Protein AF-A0A7X9HKH9-F1 (afdb_monomer_lite)

Secondary structure (DSSP, 8-state):
-EEEEEEEEESS-EEEEEEEEEEEEEEEEEEEEEEEEEEEEEEEEEEEEEEEEEEEEEEEEEEEEEEEEES-SSSEEEEEEEE-

Radius of gyration: 10.92 Å; chains: 1; bounding box: 29×19×27 Å

pLDDT: mean 88.19, std 7.35, range [64.5, 94.62]

Structure (mmCIF, N/CA/C/O backbone):
data_AF-A0A7X9HKH9-F1
#
_entry.id   AF-A0A7X9HKH9-F1
#
loop_
_atom_site.group_PDB
_atom_site.id
_atom_site.type_symbol
_atom_site.label_atom_id
_atom_site.label_alt_id
_atom_site.label_comp_id
_atom_site.label_asym_id
_atom_site.label_entity_id
_atom_site.label_seq_id
_atom_site.pdbx_PDB_ins_code
_atom_site.Cartn_x
_atom_site.Cartn_y
_atom_site.Cartn_z
_atom_site.occupancy
_atom_site.B_iso_or_equiv
_atom_site.auth_seq_id
_atom_site.auth_comp_id
_atom_site.auth_asym_id
_atom_site.auth_atom_id
_atom_site.pdbx_PDB_model_num
ATOM 1 N N . GLY A 1 1 ? 12.448 2.754 0.007 1.00 86.19 1 GLY A N 1
ATOM 2 C CA . GLY A 1 1 ? 12.916 2.821 -1.387 1.00 86.19 1 GLY A CA 1
ATOM 3 C C . GLY A 1 1 ? 11.909 3.557 -2.244 1.00 86.19 1 GLY A C 1
ATOM 4 O O . GLY A 1 1 ? 10.851 3.927 -1.748 1.00 86.19 1 GLY A O 1
ATOM 5 N N . VAL A 1 2 ? 12.240 3.785 -3.512 1.00 87.69 2 VAL A N 1
ATOM 6 C CA . VAL A 1 2 ? 11.285 4.287 -4.505 1.00 87.69 2 VAL A CA 1
ATOM 7 C C . VAL A 1 2 ? 11.224 3.275 -5.641 1.00 87.69 2 VAL A C 1
ATOM 9 O O . VAL A 1 2 ? 12.269 2.864 -6.138 1.00 87.69 2 VAL A O 1
ATOM 12 N N . GLN A 1 3 ? 10.023 2.864 -6.029 1.00 87.12 3 GLN A N 1
ATOM 13 C CA . GLN A 1 3 ? 9.797 1.866 -7.067 1.00 87.12 3 GLN A CA 1
ATOM 14 C C . GLN A 1 3 ? 8.826 2.409 -8.105 1.00 87.12 3 GLN A C 1
ATOM 16 O O . GLN A 1 3 ? 7.727 2.842 -7.770 1.00 87.12 3 GLN A O 1
ATOM 21 N N . TRP A 1 4 ? 9.243 2.355 -9.365 1.00 89.56 4 TRP A N 1
ATOM 22 C CA . TRP A 1 4 ? 8.443 2.764 -10.511 1.00 89.56 4 TRP A CA 1
ATOM 23 C C . TRP A 1 4 ? 8.346 1.590 -11.468 1.00 89.56 4 TRP A C 1
ATOM 25 O O . TRP A 1 4 ? 9.363 1.132 -11.990 1.00 89.56 4 TRP A O 1
ATOM 35 N N . SER A 1 5 ? 7.144 1.072 -11.681 1.00 87.31 5 SER A N 1
ATOM 36 C CA . SER A 1 5 ? 6.967 -0.140 -12.482 1.00 87.31 5 SER A CA 1
ATOM 37 C C . SER A 1 5 ? 5.558 -0.241 -13.037 1.00 87.31 5 SER A C 1
ATOM 39 O O . SER A 1 5 ? 4.603 0.089 -12.354 1.00 87.31 5 SER A O 1
ATOM 41 N N . LEU A 1 6 ? 5.389 -0.783 -14.244 1.00 87.56 6 LEU A N 1
ATOM 42 C CA . LEU A 1 6 ? 4.051 -1.147 -14.732 1.00 87.56 6 LEU A CA 1
ATOM 43 C C . LEU A 1 6 ? 3.372 -2.162 -13.799 1.00 87.56 6 LEU A C 1
ATOM 45 O O . LEU A 1 6 ? 2.182 -2.034 -13.519 1.00 87.56 6 LEU A O 1
ATOM 49 N N . VAL A 1 7 ? 4.151 -3.118 -13.287 1.00 88.19 7 VAL A N 1
ATOM 50 C CA . VAL A 1 7 ? 3.728 -4.113 -12.300 1.00 88.19 7 VAL A CA 1
ATOM 51 C C . VAL A 1 7 ? 4.792 -4.197 -11.208 1.00 88.19 7 VAL A C 1
ATOM 53 O O . VAL A 1 7 ? 5.926 -4.583 -11.488 1.00 88.19 7 VAL A O 1
ATOM 56 N N . GLY A 1 8 ? 4.435 -3.812 -9.985 1.00 87.62 8 GLY A N 1
ATOM 57 C CA . GLY A 1 8 ? 5.259 -3.950 -8.788 1.00 87.62 8 GLY A CA 1
ATOM 58 C C . GLY A 1 8 ? 4.797 -5.142 -7.957 1.00 87.62 8 GLY A C 1
ATOM 59 O O . GLY A 1 8 ? 3.620 -5.216 -7.606 1.00 87.62 8 GLY A O 1
ATOM 60 N N . LEU A 1 9 ? 5.705 -6.078 -7.675 1.00 87.31 9 LEU A N 1
ATOM 61 C CA . LEU A 1 9 ? 5.442 -7.264 -6.861 1.00 87.31 9 LEU A CA 1
ATOM 62 C C . LEU A 1 9 ? 6.450 -7.325 -5.721 1.00 87.31 9 LEU A C 1
ATOM 64 O O . LEU A 1 9 ? 7.628 -7.600 -5.940 1.00 87.31 9 LEU A O 1
ATOM 68 N N . ASP A 1 10 ? 5.958 -7.152 -4.506 1.00 91.06 10 ASP A N 1
ATOM 69 C CA . ASP A 1 10 ? 6.769 -7.174 -3.302 1.00 91.06 10 ASP A CA 1
ATOM 70 C C . ASP A 1 10 ? 6.203 -8.229 -2.368 1.00 91.06 10 ASP A C 1
ATOM 72 O O . ASP A 1 10 ? 5.134 -8.079 -1.794 1.00 91.06 10 ASP A O 1
ATOM 76 N N . GLN A 1 11 ? 6.900 -9.352 -2.238 1.00 87.75 11 GLN A N 1
ATOM 77 C CA . GLN A 1 11 ? 6.397 -10.497 -1.473 1.00 87.75 11 GLN A CA 1
ATOM 78 C C . GLN A 1 11 ? 6.526 -10.306 0.052 1.00 87.75 11 GLN A C 1
ATOM 80 O O .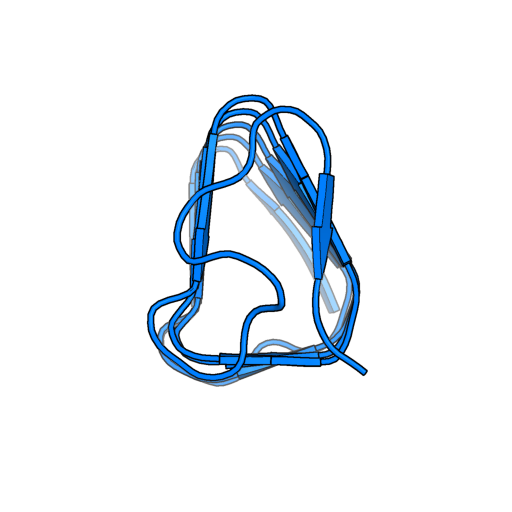 GLN A 1 11 ? 5.949 -11.067 0.827 1.00 87.75 11 GLN A O 1
ATOM 85 N N . GLY A 1 12 ? 7.300 -9.306 0.479 1.00 90.06 12 GLY A N 1
ATOM 86 C CA . GLY A 1 12 ? 7.563 -8.977 1.876 1.00 90.06 12 GLY A CA 1
ATOM 87 C C . GLY A 1 12 ? 6.985 -7.625 2.281 1.00 90.06 12 GLY A C 1
ATOM 88 O O . GLY A 1 12 ? 5.944 -7.203 1.779 1.00 90.06 12 GLY A O 1
ATOM 89 N N . ASP A 1 13 ? 7.674 -6.965 3.208 1.00 91.50 13 ASP A N 1
ATOM 90 C CA . ASP A 1 13 ? 7.352 -5.602 3.613 1.00 91.50 13 ASP A CA 1
ATOM 91 C C . ASP A 1 13 ? 8.010 -4.606 2.656 1.00 91.50 13 ASP A C 1
ATOM 93 O O . ASP A 1 13 ? 9.171 -4.767 2.268 1.00 91.50 13 ASP A O 1
ATOM 97 N N . PHE A 1 14 ? 7.276 -3.559 2.297 1.00 93.06 14 PHE A N 1
ATOM 98 C CA . PHE A 1 14 ? 7.773 -2.477 1.464 1.00 93.06 14 PHE A CA 1
ATOM 99 C C . PHE A 1 14 ? 7.656 -1.150 2.211 1.00 93.06 14 PHE A C 1
ATOM 101 O O . PHE A 1 14 ? 6.561 -0.719 2.563 1.00 93.06 14 PHE A O 1
ATOM 108 N N . LEU A 1 15 ? 8.789 -0.470 2.398 1.00 93.56 15 LEU A N 1
ATOM 109 C CA . LEU A 1 15 ? 8.848 0.868 2.982 1.00 93.56 15 LEU A CA 1
ATOM 110 C C . LEU A 1 15 ? 9.251 1.887 1.917 1.00 93.56 15 LEU A C 1
ATOM 112 O O . LEU A 1 15 ? 10.378 1.852 1.414 1.00 93.56 15 LEU A O 1
ATOM 116 N N . GLY A 1 16 ? 8.377 2.848 1.630 1.00 93.38 16 GLY A N 1
ATOM 117 C CA . GLY A 1 16 ? 8.677 4.018 0.813 1.00 93.38 16 GLY A CA 1
ATOM 118 C C . GLY A 1 16 ? 7.585 4.347 -0.195 1.00 93.38 16 GLY A C 1
ATOM 119 O O . GLY A 1 16 ? 6.401 4.298 0.125 1.00 93.38 16 GLY A O 1
ATOM 120 N N . TRP A 1 17 ? 7.988 4.724 -1.407 1.00 93.19 17 TRP A N 1
ATOM 121 C CA . TRP A 1 17 ? 7.063 5.147 -2.456 1.00 93.19 17 TRP A CA 1
ATOM 122 C C . TRP A 1 17 ? 7.027 4.141 -3.608 1.00 93.19 17 TRP A C 1
ATOM 124 O O . TRP A 1 17 ? 8.055 3.877 -4.228 1.00 93.19 17 TRP A O 1
ATOM 134 N N . GLN A 1 18 ? 5.846 3.605 -3.913 1.00 92.88 18 GLN A N 1
ATOM 135 C CA . GLN A 1 18 ? 5.592 2.849 -5.139 1.00 92.88 18 GLN A CA 1
ATOM 136 C C . GLN A 1 18 ? 4.687 3.632 -6.076 1.00 92.88 18 GLN A C 1
ATOM 138 O O . GLN A 1 18 ? 3.684 4.205 -5.649 1.00 92.88 18 GLN A O 1
ATOM 143 N N . ALA A 1 19 ? 5.026 3.630 -7.356 1.00 92.12 19 ALA A N 1
ATOM 144 C CA . ALA A 1 19 ? 4.221 4.206 -8.411 1.00 92.12 19 ALA A CA 1
ATOM 145 C C . ALA A 1 19 ? 4.160 3.238 -9.598 1.00 92.12 19 ALA A C 1
ATOM 147 O O . ALA A 1 19 ? 5.192 2.796 -10.106 1.00 92.12 19 ALA A O 1
ATOM 148 N N . GLY A 1 20 ? 2.959 2.900 -10.059 1.00 90.81 20 GLY A N 1
ATOM 149 C CA . GLY A 1 20 ? 2.827 1.868 -11.075 1.00 90.81 20 GLY A CA 1
ATOM 150 C C . GLY A 1 20 ? 1.438 1.641 -11.635 1.00 90.81 20 GLY A C 1
ATOM 151 O O . GLY A 1 20 ? 0.478 2.279 -11.233 1.00 90.81 20 GLY A O 1
ATOM 152 N N . GLY A 1 21 ? 1.311 0.730 -12.597 1.00 91.94 21 GLY A N 1
ATOM 153 C CA . GLY A 1 21 ? -0.005 0.304 -13.079 1.00 91.94 21 GLY A CA 1
ATOM 154 C C . GLY A 1 21 ? -0.704 -0.552 -12.025 1.00 91.94 21 GLY A C 1
ATOM 155 O O . GLY A 1 21 ? -1.800 -0.226 -11.569 1.00 91.94 21 GLY A O 1
ATOM 156 N N . VAL A 1 22 ? -0.025 -1.616 -11.605 1.00 92.44 22 VAL A N 1
ATOM 157 C CA . VAL A 1 22 ? -0.458 -2.522 -10.540 1.00 92.44 22 VAL A CA 1
ATOM 158 C C . VAL A 1 22 ? 0.637 -2.594 -9.486 1.00 92.44 22 VAL A C 1
ATOM 160 O O . VAL A 1 22 ? 1.773 -2.915 -9.820 1.00 92.44 22 VAL A O 1
ATOM 163 N N . ASN A 1 23 ? 0.297 -2.337 -8.228 1.00 93.25 23 ASN A N 1
ATOM 164 C CA . ASN A 1 23 ? 1.198 -2.508 -7.093 1.00 93.25 23 ASN A CA 1
ATOM 165 C C . ASN A 1 23 ? 0.632 -3.585 -6.167 1.00 93.25 23 ASN A C 1
ATOM 167 O O . ASN A 1 23 ? -0.519 -3.490 -5.736 1.00 93.25 23 ASN A O 1
ATOM 171 N N . TRP A 1 24 ? 1.432 -4.601 -5.858 1.00 93.25 24 TRP A N 1
ATOM 172 C CA . TRP A 1 24 ? 1.060 -5.683 -4.956 1.00 93.25 24 TRP A CA 1
ATOM 173 C C . TRP A 1 24 ? 2.128 -5.869 -3.881 1.00 93.25 24 TRP A C 1
ATOM 175 O O . TRP A 1 24 ? 3.285 -6.139 -4.199 1.00 93.25 24 TRP A O 1
ATOM 185 N N . VAL A 1 25 ? 1.720 -5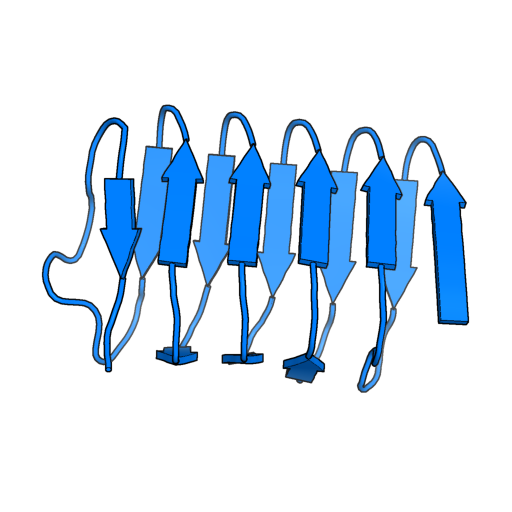.752 -2.618 1.00 93.00 25 VAL A N 1
ATOM 186 C CA . VAL A 1 25 ? 2.568 -5.977 -1.444 1.00 93.00 25 VAL A CA 1
ATOM 187 C C . VAL A 1 25 ? 1.974 -7.111 -0.614 1.00 93.00 25 VAL A C 1
ATOM 189 O O . VAL A 1 25 ? 0.849 -7.029 -0.128 1.00 93.00 25 VAL A O 1
ATOM 192 N N . GLY A 1 26 ? 2.734 -8.186 -0.450 1.00 91.06 26 GLY A N 1
ATOM 193 C CA . GLY A 1 26 ? 2.290 -9.409 0.208 1.00 91.06 26 GLY A CA 1
ATOM 194 C C . GLY A 1 26 ? 2.143 -9.291 1.722 1.00 91.06 26 GLY A C 1
ATOM 195 O O . GLY A 1 26 ? 1.432 -10.102 2.297 1.00 91.06 26 GLY A O 1
ATOM 196 N N . LYS A 1 27 ? 2.792 -8.308 2.361 1.00 92.31 27 LYS A N 1
ATOM 197 C CA . LYS A 1 27 ? 2.715 -8.077 3.812 1.00 92.31 27 LYS A CA 1
ATOM 198 C C . LYS A 1 27 ? 2.351 -6.626 4.137 1.00 92.31 27 LYS A C 1
ATOM 200 O O . LYS A 1 27 ? 1.209 -6.215 3.927 1.00 92.31 27 LYS A O 1
ATOM 205 N N . THR A 1 28 ? 3.308 -5.849 4.642 1.00 92.88 28 THR A N 1
ATOM 206 C CA . THR A 1 28 ? 3.097 -4.472 5.084 1.00 92.88 28 THR A CA 1
ATOM 207 C C . THR A 1 28 ? 3.633 -3.500 4.053 1.00 92.88 28 THR A C 1
ATOM 209 O O . THR A 1 28 ? 4.815 -3.514 3.716 1.00 92.88 28 THR A O 1
ATOM 212 N N . MET A 1 29 ? 2.766 -2.626 3.569 1.00 93.88 29 MET A N 1
ATOM 213 C CA . MET A 1 29 ? 3.154 -1.446 2.824 1.00 93.88 29 MET A CA 1
ATOM 214 C C . MET 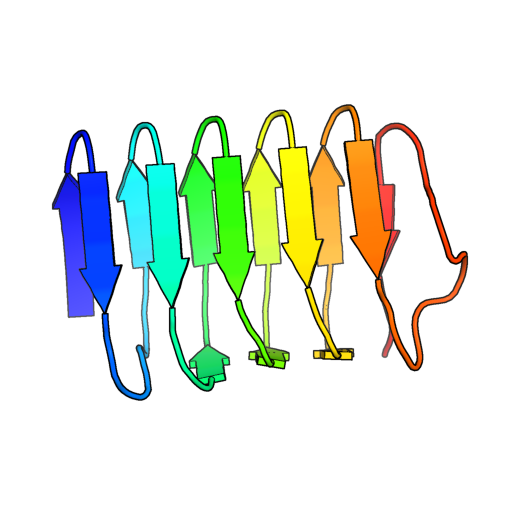A 1 29 ? 3.183 -0.259 3.783 1.00 93.88 29 MET A C 1
ATOM 216 O O . MET A 1 29 ? 2.158 0.080 4.365 1.00 93.88 29 MET A O 1
ATOM 220 N N . THR A 1 30 ? 4.332 0.397 3.912 1.00 94.62 30 THR A N 1
ATOM 221 C CA . THR A 1 30 ? 4.480 1.628 4.693 1.00 94.62 30 THR A CA 1
ATOM 222 C C . THR A 1 30 ? 4.942 2.757 3.777 1.00 94.62 30 THR A C 1
ATOM 224 O O . THR A 1 30 ? 6.007 2.671 3.164 1.00 94.62 30 THR A O 1
ATOM 227 N N . GLY A 1 31 ? 4.170 3.839 3.686 1.00 94.00 31 GLY A N 1
ATOM 228 C CA . GLY A 1 31 ? 4.501 5.013 2.874 1.00 94.00 31 GLY A CA 1
ATOM 229 C C . GLY A 1 31 ? 3.417 5.386 1.864 1.00 94.00 31 GLY A C 1
ATOM 230 O O . GLY A 1 31 ? 2.266 5.590 2.243 1.00 94.00 31 GLY A O 1
ATOM 231 N N . LEU A 1 32 ? 3.785 5.544 0.588 1.00 92.75 32 LEU A N 1
ATOM 232 C CA . LEU A 1 32 ? 2.881 6.031 -0.461 1.00 92.75 32 LEU A CA 1
ATOM 233 C C . LEU A 1 32 ? 2.793 5.064 -1.652 1.00 92.75 32 LEU A C 1
ATOM 235 O O . LEU A 1 32 ? 3.813 4.645 -2.190 1.00 92.75 32 LEU A O 1
ATOM 239 N N . GLN A 1 33 ? 1.581 4.700 -2.067 1.00 93.81 33 GLN A N 1
ATOM 240 C CA . GLN A 1 33 ? 1.323 3.827 -3.218 1.00 93.81 33 GLN A CA 1
ATOM 241 C C . GLN A 1 33 ? 0.455 4.577 -4.224 1.00 93.81 33 GLN A C 1
ATOM 243 O O . GLN A 1 33 ? -0.668 4.953 -3.912 1.00 93.81 33 GLN A O 1
ATOM 248 N N . LEU A 1 34 ? 0.973 4.795 -5.429 1.00 93.38 34 LEU A N 1
ATOM 249 C CA . LEU A 1 34 ? 0.255 5.386 -6.555 1.00 93.38 34 LEU A CA 1
ATOM 250 C C . LEU A 1 34 ? 0.083 4.332 -7.640 1.00 93.38 34 LEU A C 1
ATOM 252 O O . LEU A 1 34 ? 1.067 3.787 -8.135 1.00 93.38 34 LEU A O 1
ATOM 256 N N . GLY A 1 35 ? -1.140 4.075 -8.079 1.00 92.75 35 GLY A N 1
ATOM 257 C CA . GLY A 1 35 ? -1.327 3.237 -9.254 1.00 92.75 35 GLY A CA 1
ATOM 258 C C . GLY A 1 35 ? -2.758 3.056 -9.693 1.00 92.75 35 GLY A C 1
ATOM 259 O O . GLY A 1 35 ? -3.652 3.654 -9.124 1.00 92.75 35 GLY A O 1
ATOM 260 N N . MET A 1 36 ? -3.013 2.264 -10.730 1.00 93.38 36 MET A N 1
ATOM 261 C CA . MET A 1 36 ? -4.402 1.962 -11.100 1.00 93.38 36 MET A CA 1
ATOM 262 C C . MET A 1 36 ? -5.005 0.954 -10.127 1.00 93.38 36 MET A C 1
ATOM 264 O O . MET A 1 36 ? -6.145 1.124 -9.703 1.00 93.38 36 MET A O 1
ATOM 268 N N . VAL A 1 37 ? -4.230 -0.064 -9.754 1.00 93.25 37 VAL A N 1
ATOM 269 C CA . VAL A 1 37 ? -4.635 -1.100 -8.804 1.00 93.25 37 VAL A CA 1
ATOM 270 C C . VAL A 1 37 ? -3.576 -1.223 -7.717 1.00 93.25 37 VAL A C 1
ATOM 272 O O . VAL A 1 37 ? -2.425 -1.530 -8.019 1.00 93.25 37 VAL A O 1
ATOM 275 N N . ASN A 1 38 ? -3.962 -1.020 -6.462 1.00 94.06 38 ASN A N 1
ATOM 276 C CA . ASN A 1 38 ? -3.095 -1.219 -5.305 1.00 94.06 38 ASN A CA 1
ATOM 277 C C . ASN A 1 38 ? -3.663 -2.335 -4.429 1.00 94.06 38 ASN A C 1
ATOM 279 O O . ASN A 1 38 ? -4.845 -2.318 -4.082 1.00 94.06 38 ASN A O 1
ATOM 283 N N . ILE A 1 39 ? -2.826 -3.308 -4.078 1.00 92.88 39 ILE A N 1
ATOM 284 C CA . ILE A 1 39 ? -3.196 -4.453 -3.248 1.00 92.88 39 ILE A CA 1
ATOM 285 C C . ILE A 1 39 ? -2.144 -4.618 -2.153 1.00 92.88 39 ILE A C 1
ATOM 287 O O . ILE A 1 39 ? -0.961 -4.759 -2.457 1.00 92.88 39 ILE A O 1
ATOM 291 N N . ALA A 1 40 ? -2.563 -4.625 -0.889 1.00 92.31 40 ALA A N 1
ATOM 292 C CA . ALA A 1 40 ? -1.660 -4.881 0.234 1.00 92.31 40 ALA A CA 1
ATOM 293 C C . ALA A 1 40 ? -2.377 -5.519 1.428 1.00 92.31 40 ALA A C 1
ATOM 295 O O . ALA A 1 40 ? -3.518 -5.166 1.718 1.00 92.31 40 ALA A O 1
ATOM 296 N N . GLU A 1 41 ? -1.733 -6.427 2.162 1.00 92.88 41 GLU A N 1
ATOM 297 C CA . GLU A 1 41 ? -2.356 -7.045 3.343 1.00 92.88 41 GLU A CA 1
ATOM 298 C C . GLU A 1 41 ? -2.513 -6.040 4.497 1.00 92.88 41 GLU A C 1
ATOM 300 O O . GLU A 1 41 ? -3.604 -5.896 5.066 1.00 92.88 41 GLU A O 1
ATOM 305 N N . ARG A 1 42 ? -1.457 -5.273 4.778 1.00 91.88 42 ARG A N 1
ATOM 306 C CA . ARG A 1 42 ? -1.462 -4.150 5.719 1.00 91.88 42 ARG A CA 1
ATOM 307 C C . ARG A 1 42 ? -0.906 -2.893 5.059 1.00 91.88 42 ARG A C 1
ATOM 309 O O . ARG A 1 42 ? 0.088 -2.965 4.345 1.00 91.88 42 ARG A O 1
ATOM 316 N N . VAL A 1 43 ? -1.529 -1.748 5.318 1.00 92.69 43 VAL A N 1
ATOM 317 C CA . VAL A 1 43 ? -1.092 -0.439 4.811 1.00 92.69 43 VAL A CA 1
ATOM 318 C C . VAL A 1 43 ? -0.916 0.532 5.960 1.00 92.69 43 VAL A C 1
ATOM 320 O O . VAL A 1 43 ? -1.818 0.700 6.772 1.00 92.69 43 VAL A O 1
ATOM 323 N N . GLU A 1 44 ? 0.218 1.211 5.986 1.00 93.50 44 GLU A N 1
ATOM 324 C CA . GLU A 1 44 ? 0.550 2.278 6.920 1.00 93.50 44 GLU A CA 1
ATOM 325 C C . GLU A 1 44 ? 0.962 3.510 6.109 1.00 93.50 44 GLU A C 1
ATOM 327 O O . GLU A 1 44 ? 2.124 3.682 5.735 1.00 93.50 44 GLU A O 1
ATOM 332 N N . GLY A 1 45 ? -0.013 4.349 5.767 1.00 92.69 45 GLY A N 1
ATOM 333 C CA . GLY A 1 45 ? 0.210 5.515 4.917 1.00 92.69 45 GLY A CA 1
ATOM 334 C C . GLY A 1 45 ? -0.914 5.769 3.921 1.00 92.69 45 GLY A C 1
ATOM 335 O O . GLY A 1 45 ? -2.091 5.692 4.271 1.00 92.69 45 GLY A O 1
ATOM 336 N N . VAL A 1 46 ? -0.551 6.143 2.692 1.00 91.88 46 VAL A N 1
ATOM 337 C CA . VAL A 1 46 ? -1.507 6.615 1.683 1.00 91.88 46 VAL A CA 1
ATOM 338 C C . VAL A 1 46 ? -1.470 5.751 0.430 1.00 91.88 46 VAL A C 1
ATOM 340 O O . VAL A 1 46 ? -0.428 5.594 -0.205 1.00 91.88 46 VAL A O 1
ATOM 343 N N . GLN A 1 47 ? -2.632 5.250 0.029 1.00 93.31 47 GLN A N 1
ATOM 344 C CA . GLN A 1 47 ? -2.846 4.604 -1.260 1.00 93.31 47 GLN A CA 1
ATOM 345 C C . GLN A 1 47 ? -3.704 5.494 -2.147 1.00 93.31 47 GLN A C 1
ATOM 347 O O . GLN A 1 47 ? -4.746 5.990 -1.727 1.00 93.31 47 GLN A O 1
ATOM 352 N N . PHE A 1 48 ? -3.286 5.675 -3.389 1.00 93.12 48 PHE A N 1
ATOM 353 C CA . PHE A 1 48 ? -4.021 6.424 -4.388 1.00 93.12 48 PHE A CA 1
ATOM 354 C C . PHE A 1 48 ? -4.111 5.600 -5.668 1.00 93.12 48 PHE A C 1
ATOM 356 O O . PHE A 1 48 ? -3.092 5.201 -6.242 1.00 93.12 48 PHE A O 1
ATOM 363 N N . GLY A 1 49 ? -5.333 5.346 -6.124 1.00 91.38 49 GLY A N 1
ATOM 364 C CA . GLY A 1 49 ? -5.552 4.581 -7.339 1.00 91.38 49 GLY A CA 1
ATOM 365 C C . GLY A 1 49 ? -6.993 4.399 -7.750 1.00 91.38 49 GLY A C 1
ATOM 366 O O . GLY A 1 49 ? -7.888 4.907 -7.101 1.00 91.38 49 GLY A O 1
ATOM 367 N N . LEU A 1 50 ? -7.257 3.701 -8.853 1.00 91.94 50 LEU A N 1
ATOM 368 C CA . LEU A 1 50 ? -8.642 3.433 -9.256 1.00 91.94 50 LEU A CA 1
ATOM 369 C C . LEU A 1 50 ? -9.269 2.380 -8.342 1.00 91.94 50 LEU A C 1
ATOM 371 O O . LEU A 1 50 ? -10.402 2.547 -7.897 1.00 91.94 50 LEU A O 1
ATOM 375 N N . VAL A 1 51 ? -8.511 1.327 -8.039 1.00 92.06 51 VAL A N 1
ATOM 376 C CA . VAL A 1 51 ? -8.914 0.239 -7.153 1.00 92.06 51 VAL A CA 1
ATOM 377 C C . VAL A 1 51 ? -7.863 0.069 -6.066 1.00 92.06 51 VAL A C 1
ATOM 379 O O . VAL A 1 51 ? -6.707 -0.221 -6.360 1.00 92.06 51 VAL A O 1
ATOM 382 N N . ASN A 1 52 ? -8.269 0.211 -4.811 1.00 92.81 52 ASN A N 1
ATOM 383 C CA . ASN A 1 52 ? -7.436 -0.070 -3.651 1.00 92.81 52 ASN A CA 1
ATOM 384 C C . ASN A 1 52 ? -8.055 -1.232 -2.873 1.00 92.81 52 ASN A C 1
ATOM 386 O O . ASN A 1 52 ? -9.233 -1.190 -2.514 1.00 92.81 52 ASN A O 1
ATOM 390 N N . TYR A 1 53 ? -7.268 -2.273 -2.623 1.00 91.81 53 TYR A N 1
ATOM 391 C CA . TYR A 1 53 ? -7.681 -3.436 -1.852 1.00 91.81 53 TYR A CA 1
ATOM 392 C C . TYR A 1 53 ? -6.705 -3.686 -0.718 1.00 91.81 53 TYR A C 1
ATOM 394 O O . TYR A 1 53 ? -5.530 -3.979 -0.950 1.00 91.81 53 TYR A O 1
ATOM 402 N N . THR A 1 54 ? -7.212 -3.657 0.510 1.00 91.06 54 THR A N 1
ATOM 403 C CA . THR A 1 54 ? -6.376 -3.926 1.669 1.00 91.06 54 THR A CA 1
ATOM 404 C C . THR A 1 54 ? -7.064 -4.715 2.762 1.00 91.06 54 THR A C 1
ATOM 406 O O . THR A 1 54 ? -8.271 -4.617 2.979 1.00 91.06 54 THR A O 1
ATOM 409 N N . GLY A 1 55 ? -6.273 -5.530 3.462 1.00 90.38 55 GLY A N 1
ATOM 410 C CA . GLY A 1 55 ? -6.717 -6.216 4.668 1.00 90.38 55 GLY A CA 1
ATOM 411 C C . GLY A 1 55 ? -6.993 -5.221 5.792 1.00 90.38 55 GLY A C 1
ATOM 412 O O . GLY A 1 55 ? -8.142 -5.052 6.189 1.00 90.38 55 GLY A O 1
ATOM 413 N N . THR A 1 56 ? -5.946 -4.538 6.257 1.00 89.31 56 THR A N 1
ATOM 414 C CA . THR A 1 56 ? -6.003 -3.520 7.323 1.00 89.31 56 THR A CA 1
ATOM 415 C C . THR A 1 56 ? -5.246 -2.258 6.916 1.00 89.31 56 THR A C 1
ATOM 417 O O . THR A 1 56 ? -4.155 -2.353 6.358 1.00 89.31 56 THR A O 1
ATOM 420 N N . ILE A 1 57 ? -5.792 -1.074 7.194 1.00 90.31 57 ILE A N 1
ATOM 421 C CA . ILE A 1 57 ? -5.137 0.205 6.883 1.00 90.31 57 ILE A CA 1
ATOM 422 C C . ILE A 1 57 ? -5.028 1.086 8.126 1.00 90.31 57 ILE A C 1
ATOM 424 O O . ILE A 1 57 ? -5.960 1.150 8.917 1.00 90.31 57 ILE A O 1
ATOM 428 N N . HIS A 1 58 ? -3.894 1.766 8.263 1.00 91.56 58 HIS A N 1
ATOM 429 C CA . HIS A 1 58 ? -3.662 2.896 9.157 1.00 91.56 58 HIS A CA 1
ATOM 430 C C . HIS A 1 58 ? -3.231 4.079 8.286 1.00 91.56 58 HIS A C 1
ATOM 432 O O . HIS A 1 58 ? -2.069 4.202 7.897 1.00 91.56 58 HIS A O 1
ATOM 438 N N . GLY A 1 59 ? -4.196 4.904 7.897 1.00 89.31 59 GLY A N 1
ATOM 439 C CA . GLY A 1 59 ? -4.016 6.008 6.967 1.00 89.31 59 GLY A CA 1
ATOM 440 C C . GLY A 1 59 ? -5.188 6.158 6.003 1.00 89.31 59 GLY A C 1
ATOM 441 O O . GLY A 1 59 ? -6.347 5.971 6.380 1.00 89.31 59 GLY A O 1
ATOM 442 N N . LEU A 1 60 ? -4.887 6.527 4.757 1.00 90.06 60 LEU A N 1
ATOM 443 C CA . LEU A 1 60 ? -5.880 6.970 3.780 1.00 90.06 60 LEU A CA 1
ATOM 444 C C . LEU A 1 60 ? -5.767 6.208 2.453 1.00 90.06 60 LEU A C 1
ATOM 446 O O . LEU A 1 60 ? -4.690 6.004 1.906 1.00 90.06 60 LEU A O 1
ATOM 450 N N . GLN A 1 61 ? -6.907 5.853 1.894 1.00 90.06 61 GLN A N 1
ATOM 451 C CA . GLN A 1 61 ? -7.092 5.325 0.554 1.00 90.06 61 GLN A CA 1
ATOM 452 C C . GLN A 1 61 ? -7.916 6.314 -0.251 1.00 90.06 61 GLN A C 1
ATOM 454 O O . GLN A 1 61 ? -8.999 6.712 0.169 1.00 90.06 61 GLN A O 1
ATOM 459 N N . ILE A 1 62 ? -7.423 6.691 -1.421 1.00 90.62 62 ILE A N 1
ATOM 460 C CA . ILE A 1 62 ? -8.139 7.540 -2.362 1.00 90.62 62 ILE A CA 1
ATOM 461 C C . ILE A 1 62 ? -8.288 6.770 -3.665 1.00 90.62 62 ILE A C 1
ATOM 463 O O . ILE A 1 62 ? -7.303 6.343 -4.268 1.00 90.62 62 ILE A O 1
ATOM 467 N N . GLY A 1 63 ? -9.525 6.592 -4.110 1.00 88.81 63 GLY A N 1
ATOM 468 C CA . GLY A 1 63 ? -9.794 5.860 -5.332 1.00 88.81 63 GLY A CA 1
ATOM 469 C C . GLY A 1 63 ? -11.248 5.639 -5.665 1.00 88.81 63 GLY A C 1
ATOM 470 O O . GLY A 1 63 ? -12.113 5.843 -4.824 1.00 88.81 63 GLY A O 1
ATOM 471 N N . LEU A 1 64 ? -11.531 5.205 -6.894 1.00 88.00 64 LEU A N 1
ATOM 472 C CA . LEU A 1 64 ? -12.908 4.930 -7.319 1.00 88.00 64 LEU A CA 1
ATOM 473 C C . LEU A 1 64 ? -13.530 3.795 -6.502 1.00 88.00 64 LEU A C 1
ATOM 475 O O . LEU A 1 64 ? -14.701 3.875 -6.139 1.00 88.00 64 LEU A O 1
ATOM 479 N N . VAL A 1 65 ? -12.739 2.769 -6.189 1.00 89.88 65 VAL A N 1
ATOM 480 C CA . VAL A 1 65 ? -13.153 1.615 -5.392 1.00 89.88 65 VAL A CA 1
ATOM 481 C C . VAL A 1 65 ? -12.106 1.352 -4.320 1.00 89.88 65 VAL A C 1
ATOM 483 O O . VAL A 1 65 ? -10.990 0.948 -4.630 1.00 89.88 65 VAL A O 1
ATOM 486 N N . ASN A 1 66 ? -12.468 1.553 -3.056 1.00 89.44 66 ASN A N 1
ATOM 487 C CA . ASN A 1 66 ? -11.594 1.277 -1.916 1.00 89.44 66 ASN A CA 1
ATOM 488 C C . ASN A 1 66 ? -12.226 0.200 -1.044 1.00 89.44 66 ASN A C 1
ATOM 490 O O . ASN A 1 66 ? -13.322 0.413 -0.523 1.00 89.44 66 ASN A O 1
ATOM 494 N N . ILE A 1 67 ? -11.544 -0.931 -0.887 1.00 88.31 67 ILE A N 1
ATOM 495 C CA . ILE A 1 67 ? -12.016 -2.090 -0.130 1.00 88.31 67 ILE A CA 1
ATOM 496 C C . ILE A 1 67 ? -11.077 -2.320 1.049 1.00 88.31 67 ILE A C 1
ATOM 498 O O . ILE A 1 67 ? -9.881 -2.552 0.859 1.00 88.31 67 ILE A O 1
ATOM 502 N N . ILE A 1 68 ? -11.641 -2.314 2.258 1.00 87.12 68 ILE A N 1
ATOM 503 C CA . ILE A 1 68 ? -10.916 -2.609 3.496 1.00 87.12 68 ILE A CA 1
ATOM 504 C C . ILE A 1 68 ? -11.585 -3.810 4.161 1.00 87.12 68 ILE A C 1
ATOM 506 O O . ILE A 1 68 ? -12.764 -3.749 4.509 1.00 87.12 68 ILE A O 1
ATOM 510 N N . ARG 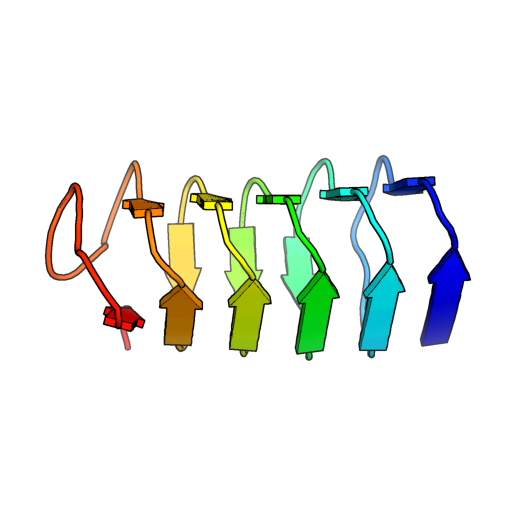A 1 69 ? -10.854 -4.919 4.339 1.00 84.88 69 ARG A N 1
ATOM 511 C CA . ARG A 1 69 ? -11.440 -6.137 4.933 1.00 84.88 69 ARG A CA 1
ATOM 512 C C . ARG A 1 69 ? -11.687 -5.998 6.433 1.00 84.88 69 ARG A C 1
ATOM 514 O O . ARG A 1 69 ? -12.669 -6.545 6.925 1.00 84.88 69 ARG A O 1
ATOM 521 N N . GLN A 1 70 ? -10.795 -5.331 7.161 1.00 79.12 70 GLN A N 1
ATOM 522 C CA . GLN A 1 70 ? -10.847 -5.211 8.617 1.00 79.12 70 GLN A CA 1
ATOM 523 C C . GLN A 1 70 ? -10.391 -3.826 9.078 1.00 79.12 70 GLN A C 1
ATOM 525 O O . GLN A 1 70 ? -9.349 -3.326 8.660 1.00 79.12 70 GLN A O 1
ATOM 530 N N . GLY A 1 71 ? -11.172 -3.224 9.978 1.00 66.75 71 GLY A N 1
ATOM 531 C CA . GLY A 1 71 ? -10.815 -1.973 10.653 1.00 66.75 71 GLY A CA 1
ATOM 532 C C . GLY A 1 71 ? -11.042 -0.692 9.846 1.00 66.75 71 GLY A C 1
ATOM 533 O O . GLY A 1 71 ? -10.811 0.378 10.379 1.00 66.75 71 GLY A O 1
ATOM 534 N N . GLY A 1 72 ? -11.512 -0.762 8.598 1.00 68.31 72 GLY A N 1
ATOM 535 C CA . GLY A 1 72 ? -11.871 0.433 7.827 1.00 68.31 72 GLY A CA 1
ATOM 536 C C . GLY A 1 72 ? -13.135 1.114 8.350 1.00 68.31 72 GLY A C 1
ATOM 537 O O . GLY A 1 72 ? -14.039 0.442 8.845 1.00 68.31 72 GLY A O 1
ATOM 538 N N . PHE A 1 73 ? -13.228 2.437 8.178 1.00 64.50 73 PHE A N 1
ATOM 539 C CA . PHE A 1 73 ? -14.430 3.206 8.530 1.00 64.50 73 PHE A CA 1
ATOM 540 C C . PHE A 1 73 ? -15.674 2.705 7.776 1.00 64.50 73 PHE A C 1
ATOM 542 O O . PHE A 1 73 ? -16.772 2.653 8.328 1.00 64.50 73 PHE A O 1
ATOM 549 N N . LEU A 1 74 ? -15.488 2.299 6.512 1.00 66.19 74 LEU A N 1
ATOM 550 C CA . LEU A 1 74 ? -16.499 1.657 5.675 1.00 66.19 74 LEU A CA 1
ATOM 551 C C . LEU A 1 74 ? -15.894 0.447 4.936 1.00 66.19 74 LEU A C 1
ATOM 553 O O . LEU A 1 74 ? -14.751 0.530 4.480 1.00 66.19 74 LEU A O 1
ATOM 557 N N . PRO A 1 75 ? -16.638 -0.667 4.760 1.00 66.06 75 PRO A N 1
ATOM 558 C CA . PRO A 1 75 ? -16.134 -1.851 4.051 1.00 66.06 75 PRO A CA 1
ATOM 559 C C . PRO A 1 75 ? -15.779 -1.562 2.587 1.00 66.06 75 PRO A C 1
ATOM 561 O O . PRO A 1 75 ? -14.807 -2.098 2.054 1.00 66.06 75 PRO A O 1
ATOM 564 N N . VAL A 1 76 ? -16.574 -0.699 1.945 1.00 71.75 76 VAL A N 1
ATOM 565 C CA . VAL A 1 76 ? -16.375 -0.219 0.576 1.00 71.75 76 VAL A CA 1
ATOM 566 C C . VAL A 1 76 ? -16.712 1.263 0.529 1.00 71.75 76 VAL A C 1
ATOM 568 O O . VAL A 1 76 ? -17.787 1.661 0.975 1.00 71.75 76 VAL A O 1
ATOM 571 N N . CYS A 1 77 ? -15.815 2.067 -0.033 1.00 77.38 77 CYS A N 1
ATOM 572 C CA . CYS A 1 77 ? -16.033 3.497 -0.205 1.00 77.38 77 CYS A CA 1
ATOM 573 C C . CYS A 1 77 ? -15.634 3.958 -1.603 1.00 77.38 77 CYS A C 1
ATOM 575 O O . CYS A 1 77 ? -14.600 3.544 -2.138 1.00 77.38 77 CYS A O 1
ATOM 577 N N . ILE A 1 78 ? -16.444 4.858 -2.157 1.00 71.12 78 ILE A N 1
ATOM 578 C CA . ILE A 1 78 ? -16.185 5.524 -3.431 1.00 71.12 78 ILE A CA 1
ATOM 579 C C . ILE A 1 78 ? -15.470 6.847 -3.115 1.00 71.12 78 ILE A C 1
ATOM 581 O O . ILE A 1 78 ? -15.935 7.632 -2.294 1.00 71.12 78 ILE A O 1
ATOM 585 N N . ILE A 1 79 ? -14.329 7.079 -3.764 1.00 79.50 79 ILE A N 1
ATOM 586 C CA . ILE A 1 79 ? -13.434 8.251 -3.675 1.00 79.50 79 ILE A CA 1
ATOM 587 C C . ILE A 1 79 ? -12.462 8.247 -2.488 1.00 79.50 79 ILE A C 1
ATOM 589 O O . ILE A 1 79 ? -11.266 8.333 -2.746 1.00 79.50 79 ILE A O 1
ATOM 593 N N . VAL A 1 80 ? -12.896 8.139 -1.227 1.00 84.12 80 VAL A N 1
ATOM 594 C CA . VAL A 1 80 ? -11.974 8.140 -0.063 1.00 84.12 80 VAL A CA 1
ATOM 595 C C . VAL A 1 80 ? -12.394 7.116 0.992 1.00 84.12 80 VAL A C 1
ATOM 597 O O . VAL A 1 80 ? -13.567 7.038 1.349 1.00 84.12 80 VAL A O 1
ATOM 600 N N . ASN A 1 81 ? -11.438 6.352 1.519 1.00 85.88 81 ASN A N 1
ATOM 601 C CA . ASN A 1 81 ? -11.599 5.460 2.668 1.00 85.88 81 ASN A CA 1
ATOM 602 C C . ASN A 1 81 ? -10.358 5.528 3.572 1.00 85.88 81 ASN A C 1
ATOM 604 O O . ASN A 1 81 ? -9.3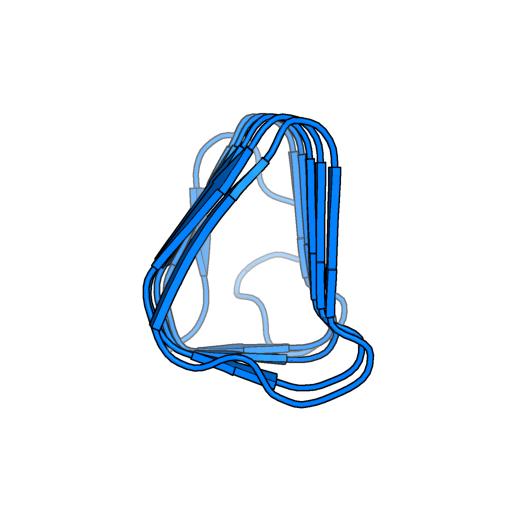08 5.982 3.138 1.00 85.88 81 ASN A O 1
ATOM 608 N N . GLY A 1 82 ? -10.445 5.105 4.826 1.00 83.19 82 GLY A N 1
ATOM 609 C CA . GLY A 1 82 ? -9.307 5.165 5.740 1.00 83.19 82 GLY A CA 1
ATOM 610 C C . GLY A 1 82 ? -9.646 4.692 7.143 1.00 83.19 82 GLY A C 1
ATOM 611 O O . GLY A 1 82 ? -10.802 4.413 7.457 1.00 83.19 82 GLY A O 1
ATOM 612 N N . SER A 1 83 ? -8.620 4.588 7.976 1.00 80.88 83 SER A N 1
ATOM 613 C CA . SER A 1 83 ? -8.734 4.314 9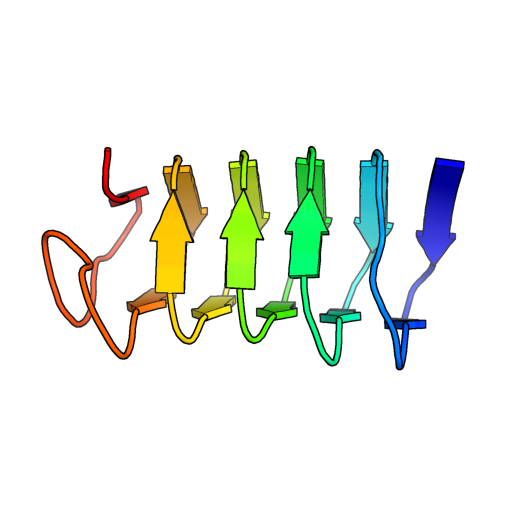.409 1.00 80.88 83 SER A CA 1
ATOM 614 C C . SER A 1 83 ? -7.526 4.909 10.124 1.00 80.88 83 SER A C 1
ATOM 616 O O . SER A 1 83 ? -6.442 4.959 9.541 1.00 80.88 83 SER A O 1
ATOM 618 N N . PHE A 1 84 ? -7.718 5.361 11.362 1.00 72.69 84 PHE A N 1
ATOM 619 C CA . PHE A 1 84 ? -6.701 6.009 12.192 1.00 72.69 84 PHE A CA 1
ATOM 620 C C . PHE A 1 84 ? -6.532 5.259 13.508 1.00 72.69 84 PHE A C 1
ATOM 622 O O . PHE A 1 84 ? -7.567 4.795 14.040 1.00 72.69 84 PHE A O 1
#

Sequence (84 aa):
GVQWSLVGLDQGDFLGWQAGGVNWVGKTMTGLQLGMVNIAERVEGVQFGLVNYTGTIHGLQIGLVNIIRQGGFLPVCIIVNGSF

Foldseek 3Di:
DEEEEQEADACAEDEEEYAHAEHEHNEEYEYEYHHQEYEYAEYHEEYEHQAYYYAYYAYKYAHQWHAYNPQKPDRIDGGIIHHD